Protein AF-A0A4Y7Q2U9-F1 (afdb_monomer_lite)

pLDDT: mean 74.55, std 19.97, range [32.88, 96.88]

Sequence (182 aa):
MHDHAASPSHIPPQSTSSLSVTSSSDSYATQTERRFDSMLAKVRPFIPAPIRRRIFKHINTLPVELLAEIFLWCHPIGIFPRPSRDRAPILLERVCRVWRLVSLNTPQLWTHILIEDMKWSWDPPTTWNSRLFDEWLRRSGNCPLSFTIKDHNIEYHAPFTLKLQAEAHRWKSDSRKCTDVD

Organism: NCBI:txid50990

Structure (mmCIF, N/CA/C/O backbone):
data_AF-A0A4Y7Q2U9-F1
#
_entry.id   AF-A0A4Y7Q2U9-F1
#
loop_
_atom_site.group_PDB
_atom_site.id
_atom_site.type_symbol
_atom_site.label_atom_id
_atom_site.label_alt_id
_atom_site.label_comp_id
_atom_site.label_asym_id
_atom_site.label_entity_id
_atom_site.label_seq_id
_atom_site.pdbx_PDB_ins_code
_atom_site.Cartn_x
_atom_site.Cartn_y
_atom_site.Cartn_z
_atom_site.occupancy
_atom_site.B_iso_or_equiv
_atom_site.auth_seq_id
_atom_site.auth_comp_id
_atom_site.auth_asym_id
_atom_site.auth_atom_id
_atom_site.pdbx_PDB_model_num
ATOM 1 N N . MET A 1 1 ? -17.500 -82.712 39.990 1.00 44.47 1 MET A N 1
ATOM 2 C CA . MET A 1 1 ? -16.327 -82.951 40.856 1.00 44.47 1 MET A CA 1
ATOM 3 C C . MET A 1 1 ? -15.097 -82.850 39.978 1.00 44.47 1 MET A C 1
ATOM 5 O O . MET A 1 1 ? -15.110 -83.468 38.923 1.00 44.47 1 MET A O 1
ATOM 9 N N . HIS A 1 2 ? -14.116 -82.067 40.431 1.00 37.69 2 HIS A N 1
ATOM 10 C CA . HIS A 1 2 ? -12.843 -81.689 39.795 1.00 37.69 2 HIS A CA 1
ATOM 11 C C . HIS A 1 2 ? -12.804 -80.279 39.208 1.00 37.69 2 HIS A C 1
ATOM 13 O O . HIS A 1 2 ? -12.942 -80.038 38.013 1.00 37.69 2 HIS A O 1
ATOM 19 N N . ASP A 1 3 ? -12.591 -79.368 40.157 1.00 36.41 3 ASP A N 1
ATOM 20 C CA . ASP A 1 3 ? -11.799 -78.155 40.037 1.00 36.41 3 ASP A CA 1
ATOM 21 C C . ASP A 1 3 ? -10.440 -78.417 39.372 1.00 36.41 3 ASP A C 1
ATOM 23 O O . ASP A 1 3 ? -9.705 -79.314 39.782 1.00 36.41 3 ASP A O 1
ATOM 27 N N . HIS A 1 4 ? -10.062 -77.559 38.427 1.00 43.66 4 HIS A N 1
ATOM 28 C CA . HIS A 1 4 ? -8.668 -77.164 38.255 1.00 43.66 4 HIS A CA 1
ATOM 29 C C . HIS A 1 4 ? -8.613 -75.677 37.909 1.00 43.66 4 HIS A C 1
ATOM 31 O O . HIS A 1 4 ? -8.935 -75.243 36.805 1.00 43.66 4 HIS A O 1
ATOM 37 N N . ALA A 1 5 ? -8.221 -74.901 38.917 1.00 40.06 5 ALA A N 1
ATOM 38 C CA . ALA A 1 5 ? -7.848 -73.506 38.813 1.00 40.06 5 ALA A CA 1
ATOM 39 C C . ALA A 1 5 ? -6.558 -73.363 37.989 1.00 40.06 5 ALA A C 1
ATOM 41 O O . ALA A 1 5 ? -5.541 -73.976 38.314 1.00 40.06 5 ALA A O 1
ATOM 42 N N . ALA A 1 6 ? -6.592 -72.522 36.956 1.00 43.19 6 ALA A N 1
ATOM 43 C CA . ALA A 1 6 ? -5.400 -71.984 36.314 1.00 43.19 6 ALA A CA 1
ATOM 44 C C . ALA A 1 6 ? -5.261 -70.513 36.730 1.00 43.19 6 ALA A C 1
ATOM 46 O O . ALA A 1 6 ? -6.120 -69.685 36.426 1.00 43.19 6 ALA A O 1
ATOM 47 N N . SER A 1 7 ? -4.197 -70.216 37.477 1.00 46.75 7 SER A N 1
ATOM 48 C CA . SER A 1 7 ? -3.815 -68.863 37.884 1.00 46.75 7 SER A CA 1
ATOM 49 C C . SER A 1 7 ? -3.484 -67.963 36.683 1.00 46.75 7 SER A C 1
ATOM 51 O O . SER A 1 7 ? -2.971 -68.450 35.673 1.00 46.75 7 SER A O 1
ATOM 53 N N . PRO A 1 8 ? -3.708 -66.643 36.806 1.00 42.31 8 PRO A N 1
ATOM 54 C CA . PRO A 1 8 ? -3.443 -65.669 35.756 1.00 42.31 8 PRO A CA 1
ATOM 55 C C . PRO A 1 8 ? -1.944 -65.353 35.665 1.00 42.31 8 PRO A C 1
ATOM 57 O O . PRO A 1 8 ? -1.313 -64.942 36.640 1.00 42.31 8 PRO A O 1
ATOM 60 N N . SER A 1 9 ? -1.365 -65.507 34.477 1.00 42.88 9 SER A N 1
ATOM 61 C CA . SER A 1 9 ? -0.037 -64.990 34.161 1.00 42.88 9 SER A CA 1
ATOM 62 C C . SER A 1 9 ? -0.095 -63.465 34.032 1.00 42.88 9 SER A C 1
ATOM 64 O O . SER A 1 9 ? -0.635 -62.905 33.080 1.00 42.88 9 SER A O 1
ATOM 66 N N . HIS A 1 10 ? 0.481 -62.794 35.029 1.00 42.19 10 HIS A N 1
ATOM 67 C CA . HIS A 1 10 ? 0.831 -61.378 35.015 1.00 42.19 10 HIS A CA 1
ATOM 68 C C . HIS A 1 10 ? 1.714 -61.056 33.797 1.00 42.19 10 HIS A C 1
ATOM 70 O O . HIS A 1 10 ? 2.878 -61.450 33.745 1.00 42.19 10 HIS A O 1
ATOM 76 N N . ILE A 1 11 ? 1.179 -60.299 32.839 1.00 45.06 11 ILE A N 1
ATOM 77 C CA . ILE A 1 11 ? 1.976 -59.581 31.839 1.00 45.06 11 ILE A CA 1
ATOM 78 C C . ILE A 1 11 ? 2.234 -58.178 32.417 1.00 45.06 11 ILE A C 1
ATOM 80 O O . ILE A 1 11 ? 1.270 -57.496 32.775 1.00 45.06 11 ILE A O 1
ATOM 84 N N . PRO A 1 12 ? 3.494 -57.734 32.574 1.00 43.62 12 PRO A N 1
ATOM 85 C CA . PRO A 1 12 ? 3.792 -56.406 33.100 1.00 43.62 12 PRO A CA 1
ATOM 86 C C . PRO A 1 12 ? 3.364 -55.317 32.099 1.00 43.62 12 PRO A C 1
ATOM 88 O O . PRO A 1 12 ? 3.471 -55.530 30.887 1.00 43.62 12 PRO A O 1
ATOM 91 N N . PRO A 1 13 ? 2.902 -54.142 32.566 1.00 39.81 13 PRO A N 1
ATOM 92 C CA . PRO A 1 13 ? 2.570 -53.035 31.680 1.00 39.81 13 PRO A CA 1
ATOM 93 C C . PRO A 1 13 ? 3.857 -52.535 31.020 1.00 39.81 13 PRO A C 1
ATOM 95 O O . PRO A 1 13 ? 4.761 -52.047 31.699 1.00 39.81 13 PRO A O 1
ATOM 98 N N . GLN A 1 14 ? 3.960 -52.676 29.697 1.00 35.91 14 GLN A N 1
ATOM 99 C CA . GLN A 1 14 ? 5.034 -52.028 28.958 1.00 35.91 14 GLN A CA 1
ATOM 100 C C . GLN A 1 14 ? 4.850 -50.517 29.046 1.00 35.91 14 GLN A C 1
ATOM 102 O O . GLN A 1 14 ? 3.813 -49.961 28.682 1.00 35.91 14 GLN A O 1
ATOM 107 N N . SER A 1 15 ? 5.884 -49.887 29.586 1.00 38.31 15 SER A N 1
ATOM 108 C CA . SER A 1 15 ? 6.040 -48.459 29.765 1.00 38.31 15 SER A CA 1
ATOM 109 C C . SER A 1 15 ? 5.751 -47.705 28.472 1.00 38.31 15 SER A C 1
ATOM 111 O O . SER A 1 15 ? 6.315 -47.969 27.412 1.00 38.31 15 SER A O 1
ATOM 113 N N . THR A 1 16 ? 4.870 -46.727 28.605 1.00 44.00 16 THR A N 1
ATOM 114 C CA . THR A 1 16 ? 4.556 -45.697 27.626 1.00 44.00 16 THR A CA 1
ATOM 115 C C . THR A 1 16 ? 5.813 -44.948 27.179 1.00 44.00 16 THR A C 1
ATOM 117 O O . THR A 1 16 ? 6.452 -44.284 27.992 1.00 44.00 16 THR A O 1
ATOM 120 N N . SER A 1 17 ? 6.098 -44.949 25.879 1.00 34.12 17 SER A N 1
ATOM 121 C CA . SER A 1 17 ? 6.883 -43.896 25.224 1.00 34.12 17 SER A CA 1
ATOM 122 C C . SER A 1 17 ? 6.103 -43.403 24.010 1.00 34.12 17 SER A C 1
ATOM 124 O O . SER A 1 17 ? 6.418 -43.703 22.863 1.00 34.12 17 SER A O 1
ATOM 126 N N . SER A 1 18 ? 5.038 -42.645 24.277 1.00 32.88 18 SER A N 1
ATOM 127 C CA . SER A 1 18 ? 4.422 -41.795 23.261 1.00 32.88 18 SER A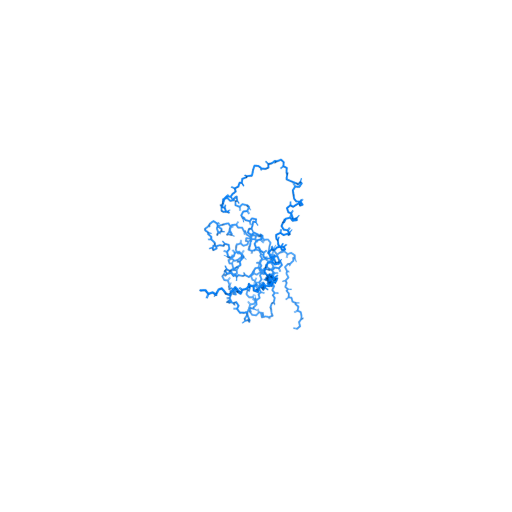 CA 1
ATOM 128 C C . SER A 1 18 ? 5.340 -40.591 23.064 1.00 32.88 18 SER A C 1
ATOM 130 O O . SER A 1 18 ? 5.245 -39.603 23.788 1.00 32.88 18 SER A O 1
ATOM 132 N N . LEU A 1 19 ? 6.279 -40.696 22.124 1.00 34.81 19 LEU A N 1
ATOM 133 C CA . LEU A 1 19 ? 7.053 -39.557 21.641 1.00 34.81 19 LEU A CA 1
ATOM 134 C C . LEU A 1 19 ? 6.086 -38.600 20.934 1.00 34.81 19 LEU A C 1
ATOM 136 O O . LEU A 1 19 ? 5.713 -38.807 19.782 1.00 34.81 19 LEU A O 1
ATOM 140 N N . SER A 1 20 ? 5.652 -37.556 21.638 1.00 43.03 20 SER A N 1
ATOM 141 C CA . SER A 1 20 ? 4.997 -36.410 21.019 1.00 43.03 20 SER A CA 1
ATOM 142 C C . SER A 1 20 ? 6.023 -35.698 20.140 1.00 43.03 20 SER A C 1
ATOM 144 O O . SER A 1 20 ? 6.875 -34.961 20.639 1.00 43.03 20 SER A O 1
ATOM 146 N N . VAL A 1 21 ? 5.961 -35.949 18.833 1.00 37.00 21 VAL A N 1
ATOM 147 C CA . VAL A 1 21 ? 6.667 -35.164 17.820 1.00 37.00 21 VAL A CA 1
ATOM 148 C C . VAL A 1 21 ? 6.039 -33.772 17.830 1.00 37.00 21 VAL A C 1
ATOM 150 O O . VAL A 1 21 ? 5.014 -33.539 17.194 1.00 37.00 21 VAL A O 1
ATOM 153 N N . THR A 1 22 ? 6.610 -32.850 18.605 1.00 42.88 22 THR A N 1
ATOM 154 C CA . THR A 1 22 ? 6.274 -31.433 18.487 1.00 42.88 22 THR A CA 1
ATOM 155 C C . THR A 1 22 ? 6.816 -30.958 17.147 1.00 42.88 22 THR A C 1
ATOM 157 O O . THR A 1 22 ? 8.018 -30.983 16.876 1.00 42.88 22 THR A O 1
ATOM 160 N N . SER A 1 23 ? 5.901 -30.615 16.244 1.00 42.38 23 SER A N 1
ATOM 161 C CA . SER A 1 23 ? 6.270 -30.083 14.939 1.00 42.38 23 SER A CA 1
ATOM 162 C C . SER A 1 23 ? 6.959 -28.727 15.123 1.00 42.38 23 SER A C 1
ATOM 164 O O . SER A 1 23 ? 6.631 -27.972 16.039 1.00 42.38 23 SER A O 1
ATOM 166 N N . SER A 1 24 ? 7.899 -28.388 14.237 1.00 41.22 24 SER A N 1
ATOM 167 C CA . SER A 1 24 ? 8.622 -27.103 14.242 1.00 41.22 24 SER A CA 1
ATOM 168 C C . SER A 1 24 ? 7.707 -25.869 14.376 1.00 41.22 24 SER A C 1
ATOM 170 O O . SER A 1 24 ? 8.134 -24.847 14.907 1.00 41.22 24 SER A O 1
ATOM 172 N N . SER A 1 25 ? 6.435 -25.968 13.975 1.00 39.31 25 SER A N 1
ATOM 173 C CA . SER A 1 25 ? 5.419 -24.915 14.107 1.00 39.31 25 SER A CA 1
ATOM 174 C C . SER A 1 25 ? 5.153 -24.478 15.556 1.00 39.31 25 SER A C 1
ATOM 176 O O . SER A 1 25 ? 4.981 -23.282 15.801 1.00 39.31 25 SER A O 1
ATOM 178 N N . ASP A 1 26 ? 5.211 -25.394 16.529 1.00 42.44 26 ASP A N 1
ATOM 179 C CA . ASP A 1 26 ? 4.996 -25.074 17.953 1.00 42.44 26 ASP A CA 1
ATOM 180 C C . ASP A 1 26 ? 6.188 -24.291 18.539 1.00 42.44 26 ASP A C 1
ATOM 182 O O . ASP A 1 26 ? 6.050 -23.445 19.429 1.00 42.44 26 ASP A O 1
ATOM 186 N N . SER A 1 27 ? 7.386 -24.512 17.989 1.00 43.84 27 SER A N 1
ATOM 187 C CA . SER A 1 27 ? 8.604 -23.804 18.394 1.00 43.84 27 SER A CA 1
ATOM 188 C C . SER A 1 27 ? 8.592 -22.335 17.965 1.00 43.84 27 SER A C 1
ATOM 190 O O . SER A 1 27 ? 9.100 -21.481 18.693 1.00 43.84 27 SER A O 1
ATOM 192 N N . TYR A 1 28 ? 8.011 -22.012 16.806 1.00 40.06 28 TYR A N 1
ATOM 193 C CA . TYR A 1 28 ? 7.920 -20.625 16.340 1.00 40.06 28 TYR A CA 1
ATOM 194 C C . TYR A 1 28 ? 6.852 -19.834 17.105 1.00 40.06 28 TYR A C 1
ATOM 196 O O . TYR A 1 28 ? 7.135 -18.711 17.525 1.00 40.06 28 TYR A O 1
ATOM 204 N N . ALA A 1 29 ? 5.686 -20.437 17.370 1.00 48.47 29 ALA A N 1
ATOM 205 C CA . ALA A 1 29 ? 4.612 -19.819 18.154 1.00 48.47 29 ALA A CA 1
ATOM 206 C C . ALA A 1 29 ? 5.061 -19.495 19.594 1.00 48.47 29 ALA A C 1
ATOM 208 O O . ALA A 1 29 ? 4.909 -18.364 20.067 1.00 48.47 29 ALA A O 1
ATOM 209 N N . THR A 1 30 ? 5.744 -20.436 20.254 1.00 57.22 30 THR A N 1
ATOM 210 C CA . THR A 1 30 ? 6.261 -20.233 21.620 1.00 57.22 30 THR A CA 1
ATOM 211 C C . THR A 1 30 ? 7.424 -19.239 21.687 1.00 57.22 30 THR A C 1
ATOM 213 O O . THR A 1 30 ? 7.664 -18.630 22.732 1.00 57.22 30 THR A O 1
ATOM 216 N N . GLN A 1 31 ? 8.175 -19.050 20.599 1.00 49.44 31 GLN A N 1
ATOM 217 C CA . GLN A 1 31 ? 9.256 -18.065 20.530 1.00 49.44 31 GLN A CA 1
ATOM 218 C C . GLN A 1 31 ? 8.716 -16.636 20.377 1.00 49.44 31 GLN A C 1
ATOM 220 O O . GLN A 1 31 ? 9.289 -15.703 20.951 1.00 49.44 31 GLN A O 1
ATOM 225 N N . THR A 1 32 ? 7.626 -16.457 19.625 1.00 51.25 32 THR A N 1
ATOM 226 C CA . THR A 1 32 ? 6.941 -15.167 19.470 1.00 51.25 32 THR A CA 1
ATOM 227 C C . THR A 1 32 ? 6.226 -14.728 20.745 1.00 51.25 32 THR A C 1
ATOM 229 O O . THR A 1 32 ? 6.376 -13.572 21.140 1.00 51.25 32 THR A O 1
ATOM 232 N N . GLU A 1 33 ? 5.552 -15.644 21.446 1.00 54.75 33 GLU A N 1
ATOM 233 C CA . GLU A 1 33 ? 4.902 -15.362 22.737 1.00 54.75 33 GLU A CA 1
ATOM 234 C C . GLU A 1 33 ? 5.920 -14.921 23.794 1.00 54.75 33 GLU A C 1
ATOM 236 O O . GLU A 1 33 ? 5.768 -13.869 24.414 1.00 54.75 33 GLU A O 1
ATOM 241 N N . ARG A 1 34 ? 7.049 -15.637 23.901 1.00 66.75 34 ARG A N 1
ATOM 242 C CA . ARG A 1 34 ? 8.146 -15.282 24.818 1.00 66.75 34 ARG A CA 1
ATOM 243 C C . ARG A 1 34 ? 8.732 -13.895 24.547 1.00 66.75 34 ARG A C 1
ATOM 245 O O . ARG A 1 34 ? 9.111 -13.184 25.480 1.00 66.75 34 ARG A O 1
ATOM 252 N N . ARG A 1 35 ? 8.825 -13.495 23.275 1.00 67.81 35 ARG A N 1
ATOM 253 C CA . ARG A 1 35 ? 9.293 -12.151 22.896 1.00 67.81 35 ARG A CA 1
ATOM 254 C C . ARG A 1 35 ? 8.287 -11.075 23.296 1.00 67.81 35 ARG A C 1
ATOM 256 O O . ARG A 1 35 ? 8.706 -10.035 23.800 1.00 67.81 35 ARG A O 1
ATOM 263 N N . PHE A 1 36 ? 6.996 -11.338 23.116 1.00 60.41 36 PHE A N 1
ATOM 264 C CA . PHE A 1 36 ? 5.929 -10.424 23.511 1.00 60.41 36 PHE A CA 1
ATOM 265 C C . PHE A 1 36 ? 5.875 -10.245 25.035 1.00 60.41 36 PHE A C 1
ATOM 267 O O . PHE A 1 36 ? 5.886 -9.114 25.515 1.00 60.41 36 PHE A O 1
ATOM 274 N N . ASP A 1 37 ? 5.959 -11.331 25.805 1.00 70.31 37 ASP A N 1
ATOM 275 C CA . ASP A 1 37 ? 5.973 -11.280 27.274 1.00 70.31 37 ASP A CA 1
ATOM 276 C C . ASP A 1 37 ? 7.202 -10.549 27.829 1.00 70.31 37 ASP A C 1
ATOM 278 O O . ASP A 1 37 ? 7.092 -9.729 28.744 1.00 70.31 37 ASP A O 1
ATOM 282 N N . SER A 1 38 ? 8.379 -10.779 27.239 1.00 73.56 38 SER A N 1
ATOM 283 C CA . SER A 1 38 ? 9.601 -10.047 27.594 1.00 73.56 38 SER A CA 1
ATOM 284 C C . SER A 1 38 ? 9.486 -8.550 27.283 1.00 73.56 38 SER A C 1
ATOM 286 O O . SER A 1 38 ? 9.969 -7.711 28.047 1.00 73.56 38 SER A O 1
ATOM 288 N N . MET A 1 39 ? 8.819 -8.200 26.181 1.00 67.62 39 MET A N 1
ATOM 289 C CA . MET A 1 39 ? 8.545 -6.815 25.807 1.00 67.62 39 MET A CA 1
ATOM 290 C C . MET A 1 39 ? 7.561 -6.162 26.790 1.00 67.62 39 MET A C 1
ATOM 292 O O . MET A 1 39 ? 7.837 -5.072 27.291 1.00 67.62 39 MET A O 1
ATOM 296 N N . LEU A 1 40 ? 6.475 -6.849 27.159 1.00 70.88 40 LEU A N 1
ATOM 297 C CA . LEU A 1 40 ? 5.501 -6.372 28.147 1.00 70.88 40 LEU A CA 1
ATOM 298 C C . LEU A 1 40 ? 6.112 -6.188 29.543 1.00 70.88 40 LEU A C 1
ATOM 300 O O . LEU A 1 40 ? 5.791 -5.220 30.239 1.00 70.88 40 LEU A O 1
ATOM 304 N N . ALA A 1 41 ? 7.020 -7.078 29.952 1.00 75.94 41 ALA A N 1
ATOM 305 C CA . ALA A 1 41 ? 7.717 -6.983 31.232 1.00 75.94 41 ALA A CA 1
ATOM 306 C C . ALA A 1 41 ? 8.569 -5.707 31.345 1.00 75.94 41 ALA A C 1
ATOM 308 O O . ALA A 1 41 ? 8.633 -5.107 32.416 1.00 75.94 41 ALA A O 1
ATOM 309 N N . LYS A 1 42 ? 9.166 -5.257 30.235 1.00 75.06 42 LYS A N 1
ATOM 310 C CA . LYS A 1 42 ? 9.969 -4.025 30.179 1.00 75.06 42 LYS A CA 1
ATOM 311 C C . LYS A 1 42 ? 9.121 -2.752 30.193 1.00 75.06 42 LYS A C 1
ATOM 313 O O . LYS A 1 42 ? 9.594 -1.721 30.655 1.00 75.06 42 LYS A O 1
ATOM 318 N N . VAL A 1 43 ? 7.879 -2.818 29.711 1.00 69.56 43 VAL A N 1
ATOM 319 C CA . VAL A 1 43 ? 6.971 -1.658 29.608 1.00 69.56 43 VAL A CA 1
ATOM 320 C C . VAL A 1 43 ? 6.177 -1.429 30.899 1.00 69.56 43 VAL A C 1
ATOM 322 O O . VAL A 1 43 ? 5.847 -0.293 31.225 1.00 69.56 43 VAL A O 1
ATOM 325 N N . ARG A 1 44 ? 5.923 -2.489 31.678 1.00 66.06 44 ARG A N 1
ATOM 326 C CA . ARG A 1 44 ? 5.174 -2.462 32.951 1.00 66.06 44 ARG A CA 1
ATOM 327 C C . ARG A 1 44 ? 5.524 -1.318 33.925 1.00 66.06 44 ARG A C 1
ATOM 329 O O . ARG A 1 44 ? 4.580 -0.746 34.463 1.00 66.06 44 ARG A O 1
ATOM 336 N N . PRO A 1 45 ? 6.803 -0.960 34.161 1.00 73.38 45 PRO A N 1
ATOM 337 C CA . PRO A 1 45 ? 7.175 0.114 35.090 1.00 73.38 45 PRO A CA 1
ATOM 338 C C . PRO A 1 45 ? 6.777 1.516 34.611 1.00 73.38 45 PRO A C 1
ATOM 340 O O . PRO A 1 45 ? 6.711 2.443 35.411 1.00 73.38 45 PRO A O 1
ATOM 343 N N . PHE A 1 46 ? 6.514 1.674 33.312 1.00 69.19 46 PHE A N 1
ATOM 344 C CA . PHE A 1 46 ? 6.203 2.954 32.674 1.00 69.19 46 PHE A CA 1
ATOM 345 C C . PHE A 1 46 ? 4.699 3.190 32.513 1.00 69.19 46 PHE A C 1
ATOM 347 O O . PHE A 1 46 ? 4.296 4.185 31.917 1.00 69.19 46 PHE A O 1
ATOM 354 N N . ILE A 1 47 ? 3.862 2.283 33.025 1.00 62.84 47 ILE A N 1
ATOM 355 C CA . ILE A 1 47 ? 2.407 2.420 32.999 1.00 62.84 47 ILE A CA 1
ATOM 356 C C . ILE A 1 47 ? 1.985 3.125 34.302 1.00 62.84 47 ILE A C 1
ATOM 358 O O . ILE A 1 47 ? 1.982 2.477 35.351 1.00 62.84 47 ILE A O 1
ATOM 362 N N . PRO A 1 48 ? 1.649 4.433 34.285 1.00 64.25 48 PRO A N 1
ATOM 363 C CA . PRO A 1 48 ? 1.145 5.123 35.473 1.00 64.25 48 PRO A CA 1
ATOM 364 C C . PRO A 1 48 ? -0.187 4.505 35.944 1.00 64.25 48 PRO A C 1
ATOM 366 O O . PRO A 1 48 ? -0.777 3.701 35.223 1.00 64.25 48 PRO A O 1
ATOM 369 N N . ALA A 1 49 ? -0.613 4.871 37.166 1.00 63.94 49 ALA A N 1
ATOM 370 C CA . ALA A 1 49 ? -1.842 4.493 37.896 1.00 63.94 49 ALA A CA 1
ATOM 371 C C . ALA A 1 49 ? -2.959 3.842 37.054 1.00 63.94 49 ALA A C 1
ATOM 373 O O . ALA A 1 49 ? -3.216 4.317 35.951 1.00 63.94 49 ALA A O 1
ATOM 374 N N . PRO A 1 50 ? -3.680 2.823 37.579 1.00 61.00 50 PRO A N 1
ATOM 375 C CA . PRO A 1 50 ? -4.427 1.850 36.786 1.00 61.00 50 PRO A CA 1
ATOM 376 C C . PRO A 1 50 ? -5.241 2.533 35.694 1.00 61.00 50 PRO A C 1
ATOM 378 O O . PRO A 1 50 ? -6.329 3.058 35.938 1.00 61.00 50 PRO A O 1
ATOM 381 N N . ILE A 1 51 ? -4.679 2.523 34.481 1.00 62.16 51 ILE A N 1
ATOM 382 C CA . ILE A 1 51 ? -5.361 2.973 33.278 1.00 62.16 51 ILE A CA 1
ATOM 383 C C . ILE A 1 51 ? -6.692 2.241 33.305 1.00 62.16 51 ILE A C 1
ATOM 385 O O . ILE A 1 51 ? -6.699 1.007 33.380 1.00 62.16 51 ILE A O 1
ATOM 389 N N . ARG A 1 52 ? -7.813 2.980 33.319 1.00 64.62 52 ARG A N 1
ATOM 390 C CA . ARG A 1 52 ? -9.143 2.372 33.212 1.00 64.62 52 ARG A CA 1
ATOM 391 C C . ARG A 1 52 ? -9.083 1.438 32.015 1.00 64.62 52 ARG A C 1
ATOM 393 O O . ARG A 1 52 ? -9.014 1.905 30.879 1.00 64.62 52 ARG A O 1
ATOM 400 N N . ARG A 1 53 ? -9.038 0.129 32.276 1.00 66.75 53 ARG A N 1
ATOM 401 C CA . ARG A 1 53 ? -8.894 -0.882 31.233 1.00 66.75 53 ARG A CA 1
ATOM 402 C C . ARG A 1 53 ? -10.180 -0.859 30.425 1.00 66.75 53 ARG A C 1
ATOM 404 O O . ARG A 1 53 ? -11.152 -1.523 30.772 1.00 66.75 53 ARG A O 1
ATOM 411 N N . ARG A 1 54 ? -10.209 -0.056 29.363 1.00 71.56 54 ARG A N 1
ATOM 412 C CA . ARG A 1 54 ? -11.224 -0.186 28.327 1.00 71.56 54 ARG A CA 1
ATOM 413 C C . ARG A 1 54 ? -10.926 -1.485 27.603 1.00 71.56 54 ARG A C 1
ATOM 415 O O . ARG A 1 54 ? -9.957 -1.594 26.860 1.00 71.56 54 ARG A O 1
ATOM 422 N N . ILE A 1 55 ? -11.742 -2.487 27.892 1.00 79.06 55 ILE A N 1
ATOM 423 C CA . ILE A 1 55 ? -11.696 -3.761 27.192 1.00 79.06 55 ILE A CA 1
ATOM 424 C C . ILE A 1 55 ? -12.474 -3.567 25.896 1.00 79.06 55 ILE A C 1
ATOM 426 O O . ILE A 1 55 ? -13.705 -3.538 25.898 1.00 79.06 55 ILE A O 1
ATOM 430 N N . PHE A 1 56 ? -11.752 -3.423 24.792 1.00 80.56 56 PHE A N 1
ATOM 431 C CA . PHE A 1 56 ? -12.345 -3.452 23.463 1.00 80.56 56 PHE A CA 1
ATOM 432 C C . PHE A 1 56 ? -12.689 -4.902 23.127 1.00 80.56 56 PHE A C 1
ATOM 434 O O . PHE A 1 56 ? -11.813 -5.757 23.048 1.00 80.56 56 PHE A O 1
ATOM 441 N N . LYS A 1 57 ? -13.982 -5.201 22.982 1.00 83.75 57 LYS A N 1
ATOM 442 C CA . LYS A 1 57 ? -14.458 -6.559 22.667 1.00 83.75 57 LYS A CA 1
ATOM 443 C C . LYS A 1 57 ? -14.260 -6.923 21.196 1.00 83.75 57 LYS A C 1
ATOM 445 O O . LYS A 1 57 ? -14.236 -8.099 20.859 1.00 83.75 57 LYS A O 1
ATOM 450 N N . HIS A 1 58 ? -14.126 -5.917 20.334 1.00 88.94 58 HIS A N 1
ATOM 451 C CA . HIS A 1 58 ? -13.955 -6.080 18.899 1.00 88.94 58 HIS A CA 1
ATOM 452 C C . HIS A 1 58 ? -12.917 -5.081 18.380 1.00 88.94 58 HIS A C 1
ATOM 454 O O . HIS A 1 58 ? -12.962 -3.905 18.740 1.00 88.94 58 HIS A O 1
ATOM 460 N N . ILE A 1 59 ? -12.017 -5.513 17.497 1.00 90.88 59 ILE A N 1
ATOM 461 C CA . ILE A 1 59 ? -10.913 -4.678 16.987 1.00 90.88 59 ILE A CA 1
ATOM 462 C C . ILE A 1 59 ? -11.396 -3.380 16.312 1.00 90.88 59 ILE A C 1
ATOM 464 O O . ILE A 1 59 ? -10.818 -2.322 16.514 1.00 90.88 59 ILE A O 1
ATOM 468 N N . ASN A 1 60 ? -12.538 -3.421 15.621 1.00 91.56 60 ASN A N 1
ATOM 469 C CA . ASN A 1 60 ? -13.165 -2.235 15.007 1.00 91.56 60 ASN A CA 1
ATOM 470 C C . ASN A 1 60 ? -13.712 -1.195 16.004 1.00 91.56 60 ASN A C 1
ATOM 472 O O . ASN A 1 60 ? -14.194 -0.157 15.568 1.00 91.56 60 ASN A O 1
ATOM 476 N N . THR A 1 61 ? -13.707 -1.476 17.311 1.00 90.62 61 THR A N 1
ATOM 477 C CA . THR A 1 61 ? -14.123 -0.507 18.347 1.00 90.62 61 THR A CA 1
ATOM 478 C C . THR A 1 61 ? -12.952 0.288 18.916 1.00 90.62 61 THR A C 1
ATOM 480 O O . THR A 1 61 ? -13.160 1.173 19.746 1.00 90.62 61 THR A O 1
ATOM 483 N N . LEU A 1 62 ? -11.726 -0.024 18.482 1.00 91.25 62 LEU A N 1
ATOM 484 C CA . LEU A 1 62 ? -10.559 0.782 18.798 1.00 91.25 62 LEU A CA 1
ATOM 485 C C . LEU A 1 62 ? -10.701 2.183 18.182 1.00 91.25 62 LEU A C 1
ATOM 487 O O . LEU A 1 62 ? -11.259 2.313 17.089 1.00 91.25 62 LEU A O 1
ATOM 491 N N . PRO A 1 63 ? -10.162 3.221 18.846 1.00 92.62 63 PRO A N 1
ATOM 492 C CA . PRO A 1 63 ? -9.883 4.495 18.200 1.00 92.62 63 PRO A CA 1
ATOM 493 C C . PRO A 1 63 ? -9.136 4.287 16.879 1.00 92.62 63 PRO A C 1
ATOM 495 O O . PRO A 1 63 ? -8.293 3.390 16.763 1.00 92.62 63 PRO A O 1
ATOM 498 N N . VAL A 1 64 ? -9.458 5.112 15.884 1.00 94.12 64 VAL A N 1
ATOM 499 C CA . VAL A 1 64 ? -8.934 4.966 14.521 1.00 94.12 64 VAL A CA 1
ATOM 500 C C . VAL A 1 64 ? -7.409 5.061 14.479 1.00 94.12 64 VAL A C 1
ATOM 502 O O . VAL A 1 64 ? -6.777 4.354 13.702 1.00 94.12 64 VAL A O 1
ATOM 505 N N . GLU A 1 65 ? -6.821 5.859 15.366 1.00 93.81 65 GLU A N 1
ATOM 506 C CA . GLU A 1 65 ? -5.382 6.061 15.506 1.00 93.81 65 GLU A CA 1
ATOM 507 C C . GLU A 1 65 ? -4.685 4.765 15.930 1.00 93.81 65 GLU A C 1
ATOM 509 O O . GLU A 1 65 ? -3.646 4.411 15.382 1.00 93.81 65 GLU A O 1
ATOM 514 N N . LEU A 1 66 ? -5.288 4.011 16.856 1.00 94.44 66 LEU A N 1
ATOM 515 C CA . LEU A 1 66 ? -4.742 2.725 17.295 1.00 94.44 66 LEU A CA 1
ATOM 516 C C . LEU A 1 66 ? -4.885 1.657 16.212 1.00 94.44 66 LEU A C 1
ATOM 518 O O . LEU A 1 66 ? -4.002 0.819 16.055 1.00 94.44 66 LEU A O 1
ATOM 522 N N . LEU A 1 67 ? -5.985 1.681 15.456 1.00 94.69 67 LEU A N 1
ATOM 523 C CA . LEU A 1 67 ? -6.170 0.753 14.345 1.00 94.69 67 LEU A CA 1
ATOM 524 C C . LEU A 1 67 ? -5.170 1.037 13.211 1.00 94.69 67 LEU A C 1
ATOM 526 O O . LEU A 1 67 ? -4.577 0.101 12.679 1.00 94.69 67 LEU A O 1
ATOM 530 N N . ALA A 1 68 ? -4.940 2.313 12.888 1.00 95.12 68 ALA A N 1
ATOM 531 C CA . ALA A 1 68 ? -3.926 2.737 11.927 1.00 95.12 68 ALA A CA 1
ATOM 532 C C . ALA A 1 68 ? -2.513 2.336 12.378 1.00 95.12 68 ALA A C 1
ATOM 534 O O . ALA A 1 68 ? -1.756 1.789 11.579 1.00 95.12 68 ALA A O 1
ATOM 535 N N . GLU A 1 69 ? -2.185 2.521 13.660 1.00 94.44 69 GLU A N 1
ATOM 536 C CA . GLU A 1 69 ? -0.906 2.086 14.230 1.00 94.44 69 GLU A CA 1
ATOM 537 C C . GLU A 1 69 ? -0.718 0.571 14.065 1.00 94.44 69 GLU A C 1
ATOM 539 O O . GLU A 1 69 ? 0.283 0.128 13.508 1.00 94.44 69 GLU A O 1
ATOM 544 N N . ILE A 1 70 ? -1.714 -0.241 14.438 1.00 93.31 70 ILE A N 1
ATOM 545 C CA . ILE A 1 70 ? -1.676 -1.701 14.236 1.00 93.31 70 ILE A CA 1
ATOM 546 C C . ILE A 1 70 ? -1.433 -2.053 12.761 1.00 93.31 70 ILE A C 1
ATOM 548 O O . ILE A 1 70 ? -0.661 -2.965 12.459 1.00 93.31 70 ILE A O 1
ATOM 552 N N . PHE A 1 71 ? -2.072 -1.341 11.831 1.00 94.00 71 PHE A N 1
ATOM 553 C CA . PHE A 1 71 ? -1.903 -1.585 10.398 1.00 94.00 71 PHE A CA 1
ATOM 554 C C . PHE A 1 71 ? -0.481 -1.289 9.926 1.00 94.00 71 PHE A C 1
ATOM 556 O O . PHE A 1 71 ? 0.038 -2.030 9.092 1.00 94.00 71 PHE A O 1
ATOM 563 N N . LEU A 1 72 ? 0.168 -0.255 10.467 1.00 90.75 72 LEU A N 1
ATOM 564 C CA . LEU A 1 72 ? 1.566 0.055 10.156 1.00 90.75 72 LEU A CA 1
ATOM 565 C C . LEU A 1 72 ? 2.502 -1.071 10.610 1.00 90.75 72 LEU A C 1
ATOM 567 O O . LEU A 1 72 ? 3.443 -1.414 9.896 1.00 90.75 72 LEU A O 1
ATOM 571 N N . TRP A 1 73 ? 2.185 -1.725 11.730 1.00 88.31 73 TRP A N 1
ATOM 572 C CA . TRP A 1 73 ? 2.914 -2.899 12.223 1.00 88.31 73 TRP A CA 1
ATOM 573 C C . TRP A 1 73 ? 2.616 -4.199 11.467 1.00 88.31 73 TRP A C 1
ATOM 575 O O . TRP A 1 73 ? 3.365 -5.164 11.595 1.00 88.31 73 TRP A O 1
ATOM 585 N N . CYS A 1 74 ? 1.571 -4.241 10.635 1.00 85.06 74 CYS A N 1
ATOM 586 C CA . CYS A 1 74 ? 1.309 -5.377 9.743 1.00 85.06 74 CYS A CA 1
ATOM 587 C C . CYS A 1 74 ? 2.278 -5.430 8.547 1.00 85.06 74 CYS A C 1
ATOM 589 O O . CYS A 1 74 ? 2.182 -6.327 7.705 1.00 85.06 74 CYS A O 1
ATOM 591 N N . HIS A 1 75 ? 3.206 -4.476 8.454 1.00 70.25 75 HIS A N 1
ATOM 592 C CA . HIS A 1 75 ? 4.267 -4.486 7.467 1.00 70.25 75 HIS A CA 1
ATOM 593 C C . HIS A 1 75 ? 5.374 -5.485 7.868 1.00 70.25 75 HIS A C 1
ATOM 595 O O . HIS A 1 75 ? 5.925 -5.363 8.964 1.00 70.25 75 HIS A O 1
ATOM 601 N N . PRO A 1 76 ? 5.732 -6.477 7.027 1.00 60.94 76 PRO A N 1
ATOM 602 C CA . PRO A 1 76 ? 6.809 -7.401 7.362 1.00 60.94 76 PRO A CA 1
ATOM 603 C C . PRO A 1 76 ? 8.127 -6.635 7.518 1.00 60.94 76 PRO A C 1
ATOM 605 O O . PRO A 1 76 ? 8.604 -5.994 6.580 1.00 60.94 76 PRO A O 1
ATOM 608 N N . ILE A 1 77 ? 8.722 -6.704 8.709 1.00 57.97 77 ILE A N 1
ATOM 609 C CA . ILE A 1 77 ? 9.996 -6.042 9.006 1.00 57.97 77 ILE A CA 1
ATOM 610 C C . ILE A 1 77 ? 11.053 -6.545 8.012 1.00 57.97 77 ILE A C 1
ATOM 612 O O . ILE A 1 77 ? 11.319 -7.743 7.931 1.00 57.97 77 ILE A O 1
ATOM 616 N N . GLY A 1 78 ? 11.650 -5.623 7.253 1.00 56.31 78 GLY A N 1
ATOM 617 C CA . GLY A 1 78 ? 12.716 -5.921 6.293 1.00 56.31 78 GLY A CA 1
ATOM 618 C C . GLY A 1 78 ? 12.258 -6.329 4.887 1.00 56.31 78 GLY A C 1
ATOM 619 O O . GLY A 1 78 ? 13.113 -6.638 4.059 1.00 56.31 78 GLY A O 1
ATOM 620 N N . ILE A 1 79 ? 10.953 -6.316 4.578 1.00 63.75 79 ILE A N 1
ATOM 621 C CA . ILE A 1 79 ? 10.444 -6.655 3.238 1.00 63.75 79 ILE A CA 1
ATOM 622 C C . ILE A 1 79 ? 9.462 -5.582 2.764 1.00 63.75 79 ILE A C 1
ATOM 624 O O . ILE A 1 79 ? 8.337 -5.505 3.248 1.00 63.75 79 ILE A O 1
ATOM 628 N N . PHE A 1 80 ? 9.863 -4.806 1.752 1.00 65.00 80 PHE A N 1
ATOM 629 C CA . PHE A 1 80 ? 8.963 -3.893 1.044 1.00 65.00 80 PHE A CA 1
ATOM 630 C C . PHE A 1 80 ? 7.742 -4.661 0.502 1.00 65.00 80 PHE A C 1
ATOM 632 O O . PHE A 1 80 ? 7.896 -5.756 -0.049 1.00 65.00 80 PHE A O 1
ATOM 639 N N . PRO A 1 81 ? 6.515 -4.139 0.666 1.00 66.00 81 PRO A N 1
ATOM 640 C CA . PRO A 1 81 ? 5.318 -4.897 0.382 1.00 66.00 81 PRO A CA 1
ATOM 641 C C . PRO A 1 81 ? 5.156 -4.975 -1.131 1.00 66.00 81 PRO A C 1
ATOM 643 O O . PRO A 1 81 ? 5.221 -3.973 -1.844 1.00 66.00 81 PRO A O 1
ATOM 646 N N . ARG A 1 82 ? 4.927 -6.189 -1.621 1.00 74.50 82 ARG A N 1
ATOM 647 C CA . ARG A 1 82 ? 4.453 -6.385 -2.985 1.00 74.50 82 ARG A CA 1
ATOM 648 C C . ARG A 1 82 ? 2.983 -5.996 -3.067 1.00 74.50 82 ARG A C 1
ATOM 650 O O . ARG A 1 82 ? 2.244 -6.278 -2.114 1.00 74.50 82 ARG A O 1
ATOM 657 N N . PRO A 1 83 ? 2.518 -5.457 -4.202 1.00 77.50 83 PRO A N 1
ATOM 658 C CA . PRO A 1 83 ? 1.095 -5.447 -4.471 1.00 77.50 83 PRO A CA 1
ATOM 659 C C . PRO A 1 83 ? 0.616 -6.901 -4.479 1.00 77.50 83 PRO A C 1
ATOM 661 O O . PRO A 1 83 ? 0.991 -7.680 -5.338 1.00 77.50 83 PRO A O 1
ATOM 664 N N . SER A 1 84 ? -0.153 -7.309 -3.478 1.00 80.88 84 SER A N 1
ATOM 665 C CA . SER A 1 84 ? -0.712 -8.656 -3.380 1.00 80.88 84 SER A CA 1
ATOM 666 C C . SER A 1 84 ? -1.981 -8.597 -2.551 1.00 80.88 84 SER A C 1
ATOM 668 O O . SER A 1 84 ? -2.057 -7.864 -1.567 1.00 80.88 84 SER A O 1
ATOM 670 N N . ARG A 1 85 ? -2.986 -9.388 -2.930 1.00 84.62 85 ARG A N 1
ATOM 671 C CA . ARG A 1 85 ? -4.247 -9.480 -2.178 1.00 84.62 85 ARG A CA 1
ATOM 672 C C . ARG A 1 85 ? -4.057 -10.071 -0.781 1.00 84.62 85 ARG A C 1
ATOM 674 O O . ARG A 1 85 ? -4.907 -9.828 0.071 1.00 84.62 85 ARG A O 1
ATOM 681 N N . ASP A 1 86 ? -2.941 -10.762 -0.567 1.00 84.19 86 ASP A N 1
ATOM 682 C CA . ASP A 1 86 ? -2.625 -11.505 0.650 1.00 84.19 86 ASP A CA 1
ATOM 683 C C . ASP A 1 86 ? -1.588 -10.779 1.517 1.00 84.19 86 ASP A C 1
ATOM 685 O O . ASP A 1 86 ? -1.122 -11.311 2.522 1.00 84.19 86 ASP A O 1
ATOM 689 N N . ARG A 1 87 ? -1.208 -9.549 1.144 1.00 84.38 87 ARG A N 1
ATOM 690 C CA . ARG A 1 87 ? -0.254 -8.725 1.895 1.00 84.38 87 ARG A CA 1
ATOM 691 C C . ARG A 1 87 ? -0.818 -7.339 2.175 1.00 84.38 87 ARG A C 1
ATOM 693 O O . ARG A 1 87 ? -1.558 -6.768 1.373 1.00 84.38 87 ARG A O 1
ATOM 700 N N . ALA A 1 88 ? -0.464 -6.785 3.331 1.00 87.69 88 ALA A N 1
ATOM 701 C CA . ALA A 1 88 ? -0.735 -5.385 3.626 1.00 87.69 88 ALA A CA 1
ATOM 702 C C . ALA A 1 88 ? 0.026 -4.477 2.632 1.00 87.69 88 ALA A C 1
ATOM 704 O O . ALA A 1 88 ? 1.135 -4.831 2.223 1.00 87.69 88 ALA A O 1
ATOM 705 N N . PRO A 1 89 ? -0.545 -3.324 2.239 1.00 90.00 89 PRO A N 1
ATOM 706 C CA . PRO A 1 89 ? -1.813 -2.763 2.718 1.00 90.00 89 PRO A CA 1
ATOM 707 C C . PRO A 1 89 ? -3.078 -3.305 2.032 1.00 90.00 89 PRO A C 1
ATOM 709 O O . PRO A 1 89 ? -4.160 -3.207 2.602 1.00 90.00 89 PRO A O 1
ATOM 712 N N . ILE A 1 90 ? -2.976 -3.929 0.853 1.00 89.94 90 ILE A N 1
ATOM 713 C CA . ILE A 1 90 ? -4.151 -4.359 0.069 1.00 89.94 90 ILE A CA 1
ATOM 714 C C . ILE A 1 90 ? -5.014 -5.373 0.834 1.00 89.94 90 ILE A C 1
ATOM 716 O O . ILE A 1 90 ? -6.241 -5.281 0.787 1.00 89.94 90 ILE A O 1
ATOM 720 N N . LEU A 1 91 ? -4.405 -6.314 1.560 1.00 90.75 91 LEU A N 1
ATOM 721 C CA . LEU A 1 91 ? -5.125 -7.276 2.401 1.00 90.75 91 LEU A CA 1
ATOM 722 C C . LEU A 1 91 ? -6.054 -6.578 3.406 1.00 90.75 91 LEU A C 1
ATOM 724 O O . LEU A 1 91 ? -7.201 -6.991 3.579 1.00 90.75 91 LEU A O 1
ATOM 728 N N . LEU A 1 92 ? -5.586 -5.492 4.029 1.00 92.69 92 LEU A N 1
ATOM 729 C CA . LEU A 1 92 ? -6.331 -4.772 5.064 1.00 92.69 92 LEU A CA 1
ATOM 730 C C . LEU A 1 92 ? -7.626 -4.173 4.503 1.00 92.69 92 LEU A C 1
ATOM 732 O O . LEU A 1 92 ? -8.662 -4.187 5.166 1.00 92.69 92 LEU A O 1
ATOM 736 N N . GLU A 1 93 ? -7.626 -3.750 3.239 1.00 91.88 93 GLU A N 1
ATOM 737 C CA . GLU A 1 93 ? -8.828 -3.234 2.577 1.00 91.88 93 GLU A CA 1
ATOM 738 C C . GLU A 1 93 ? -9.914 -4.275 2.307 1.00 91.88 93 GLU A C 1
ATOM 740 O O . GLU A 1 93 ? -11.040 -3.914 1.948 1.00 91.88 93 GLU A O 1
ATOM 745 N N . ARG A 1 94 ? -9.575 -5.560 2.415 1.00 93.12 94 ARG A N 1
ATOM 746 C CA . ARG A 1 94 ? -10.453 -6.674 2.050 1.00 93.12 94 ARG A CA 1
ATOM 747 C C . ARG A 1 94 ? -11.157 -7.291 3.253 1.00 93.12 94 ARG A C 1
ATOM 749 O O . ARG A 1 94 ? -12.077 -8.075 3.054 1.00 93.12 94 ARG A O 1
ATOM 756 N N . VAL A 1 95 ? -10.753 -6.930 4.472 1.00 94.38 95 VAL A N 1
ATOM 757 C CA . VAL A 1 95 ? -11.298 -7.498 5.713 1.00 94.38 95 VAL A CA 1
ATOM 758 C C . VAL A 1 95 ? -12.716 -6.990 5.975 1.00 94.38 95 VAL A C 1
ATOM 760 O O . VAL A 1 95 ? -13.657 -7.771 6.076 1.00 94.38 95 VAL A O 1
ATOM 763 N N . CYS A 1 96 ? -12.893 -5.671 6.079 1.00 94.81 96 CYS A N 1
ATOM 764 C CA . CYS A 1 96 ? -14.206 -5.052 6.246 1.00 94.81 96 CYS A CA 1
ATOM 765 C C . CYS A 1 96 ? -14.194 -3.578 5.807 1.00 94.81 96 CYS A C 1
ATOM 767 O O . CYS A 1 96 ? -13.139 -2.996 5.550 1.00 94.81 96 CYS A O 1
ATOM 769 N N . ARG A 1 97 ? -15.376 -2.943 5.760 1.00 95.50 97 ARG A N 1
ATOM 770 C CA . ARG A 1 97 ? -15.522 -1.529 5.358 1.00 95.50 97 ARG A CA 1
ATOM 771 C C . ARG A 1 97 ? -14.726 -0.566 6.245 1.00 95.50 97 ARG A C 1
ATOM 773 O O . ARG A 1 97 ? -14.142 0.376 5.721 1.00 95.50 97 ARG A O 1
ATOM 780 N N . VAL A 1 98 ? -14.677 -0.818 7.556 1.00 95.75 98 VAL A N 1
ATOM 781 C CA . VAL A 1 98 ? -13.919 0.012 8.508 1.00 95.75 98 VAL A CA 1
ATOM 782 C C . VAL A 1 98 ? -12.428 -0.047 8.183 1.00 95.75 98 VAL A C 1
ATOM 784 O O . VAL A 1 98 ? -11.801 0.990 8.010 1.00 95.75 98 VAL A O 1
ATOM 787 N N . TRP A 1 99 ? -11.873 -1.247 8.004 1.00 96.88 99 TRP A N 1
ATOM 788 C CA . TRP A 1 99 ? -10.448 -1.425 7.708 1.00 96.88 99 TRP A CA 1
ATOM 789 C C . TRP A 1 99 ? -10.064 -0.823 6.363 1.00 96.88 99 TRP A C 1
ATOM 791 O O . TRP A 1 99 ? -9.032 -0.169 6.254 1.00 96.88 99 TRP A O 1
ATOM 801 N N . ARG A 1 100 ? -10.935 -0.964 5.357 1.00 96.62 100 ARG A N 1
ATOM 802 C CA . ARG A 1 100 ? -10.775 -0.284 4.072 1.00 96.62 100 ARG A CA 1
ATOM 803 C C . ARG A 1 100 ? -10.682 1.226 4.241 1.00 96.62 100 ARG A C 1
ATOM 805 O O . ARG A 1 100 ? -9.774 1.830 3.684 1.00 96.62 100 ARG A O 1
ATOM 812 N N . LEU A 1 101 ? -11.583 1.832 5.012 1.00 96.81 101 LEU A N 1
ATOM 813 C CA . LEU A 1 101 ? -11.560 3.275 5.237 1.00 96.81 101 LEU A CA 1
ATOM 814 C C . LEU A 1 101 ? -10.275 3.713 5.950 1.0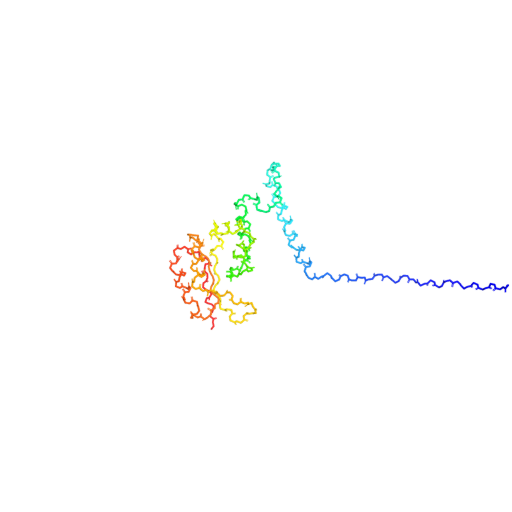0 96.81 101 LEU A C 1
ATOM 816 O O . LEU A 1 101 ? -9.642 4.667 5.509 1.00 96.81 101 LEU A O 1
ATOM 820 N N . VAL A 1 102 ? -9.859 3.001 6.999 1.00 96.75 102 VAL A N 1
ATOM 821 C CA . VAL A 1 102 ? -8.628 3.319 7.740 1.00 96.75 102 VAL A CA 1
ATOM 822 C C . VAL A 1 102 ? -7.391 3.158 6.861 1.00 96.75 102 VAL A C 1
ATOM 824 O O . VAL A 1 102 ? -6.570 4.068 6.794 1.00 96.75 102 VAL A O 1
ATOM 827 N N . SER A 1 103 ? -7.289 2.059 6.110 1.00 95.19 103 SER A N 1
ATOM 828 C CA . SER A 1 103 ? -6.164 1.811 5.204 1.00 95.19 103 SER A CA 1
ATOM 829 C C . SER A 1 103 ? -6.054 2.876 4.109 1.00 95.19 103 SER A C 1
ATOM 831 O O . SER A 1 103 ? -4.949 3.296 3.773 1.00 95.19 103 SER A O 1
ATOM 833 N N . LEU A 1 104 ? -7.184 3.333 3.555 1.00 94.88 104 LEU A N 1
ATOM 834 C CA . LEU A 1 104 ? -7.209 4.392 2.539 1.00 94.88 104 LEU A CA 1
ATOM 835 C C . LEU A 1 104 ? -6.856 5.775 3.107 1.00 94.88 104 LEU A C 1
ATOM 837 O O . LEU A 1 104 ? -6.322 6.598 2.372 1.00 94.88 104 LEU A O 1
ATOM 841 N N . ASN A 1 105 ? -7.137 6.027 4.389 1.00 95.69 105 ASN A N 1
ATOM 842 C CA . ASN A 1 105 ? -6.840 7.293 5.071 1.00 95.69 105 ASN A CA 1
ATOM 843 C C . ASN A 1 105 ? -5.519 7.276 5.856 1.00 95.69 105 ASN A C 1
ATOM 845 O O . ASN A 1 105 ? -5.250 8.209 6.606 1.00 95.69 105 ASN A O 1
ATOM 849 N N . THR A 1 106 ? -4.686 6.246 5.686 1.00 96.31 106 THR A N 1
ATOM 850 C CA . THR A 1 106 ? -3.369 6.145 6.336 1.00 96.31 106 THR A CA 1
ATOM 851 C C . THR A 1 106 ? -2.274 6.107 5.264 1.00 96.31 106 THR A C 1
ATOM 853 O O . THR A 1 106 ? -1.847 5.021 4.861 1.00 96.31 106 THR A O 1
ATOM 856 N N . PRO A 1 107 ? -1.814 7.269 4.758 1.00 96.19 107 PRO A N 1
ATOM 857 C CA . PRO A 1 107 ? -0.871 7.339 3.640 1.00 96.19 107 PRO A CA 1
ATOM 858 C C . PRO A 1 107 ? 0.450 6.600 3.879 1.00 96.19 107 PRO A C 1
ATOM 860 O O . PRO A 1 107 ? 1.036 6.049 2.948 1.00 96.19 107 PRO A O 1
ATOM 863 N N . GLN A 1 108 ? 0.895 6.516 5.134 1.00 94.06 108 GLN A N 1
ATOM 864 C CA . GLN A 1 108 ? 2.133 5.849 5.538 1.00 94.06 108 GLN A CA 1
ATOM 865 C C . GLN A 1 108 ? 2.167 4.369 5.124 1.00 94.06 108 GLN A C 1
ATOM 867 O O . GLN A 1 108 ? 3.234 3.864 4.773 1.00 94.06 108 GLN A O 1
ATOM 872 N N . LEU A 1 109 ? 1.010 3.698 5.065 1.00 92.81 109 LEU A N 1
ATOM 873 C CA . LEU A 1 109 ? 0.886 2.308 4.603 1.00 92.81 109 LEU A CA 1
ATOM 874 C C . LEU A 1 109 ? 1.297 2.107 3.135 1.00 92.81 109 LEU A C 1
ATOM 876 O O . LEU A 1 109 ? 1.611 0.992 2.724 1.00 92.81 109 LEU A O 1
ATOM 880 N N . TRP A 1 110 ? 1.301 3.183 2.351 1.00 93.69 110 TRP A N 1
ATOM 881 C CA . TRP A 1 110 ? 1.538 3.186 0.908 1.00 93.69 110 TRP A CA 1
ATOM 882 C C . TRP A 1 110 ? 2.917 3.753 0.548 1.00 93.69 110 TRP A C 1
ATOM 884 O O . TRP A 1 110 ? 3.197 4.031 -0.611 1.00 93.69 110 TRP A O 1
ATOM 894 N N . THR A 1 111 ? 3.801 3.952 1.527 1.00 92.38 111 THR A N 1
ATOM 895 C CA . THR A 1 111 ? 5.110 4.595 1.295 1.00 92.38 111 THR A CA 1
ATOM 896 C C . THR A 1 111 ? 6.203 3.641 0.831 1.00 92.38 111 THR A C 1
ATOM 898 O O . THR A 1 111 ? 7.224 4.092 0.316 1.00 92.38 111 THR A O 1
ATOM 901 N N . HIS A 1 112 ? 5.996 2.336 0.993 1.00 89.56 112 HIS A N 1
ATOM 902 C CA . HIS A 1 112 ? 6.978 1.304 0.691 1.00 89.56 112 HIS A CA 1
ATOM 903 C C . HIS A 1 112 ? 6.666 0.627 -0.652 1.00 89.56 112 HIS A C 1
ATOM 905 O O . HIS A 1 112 ? 5.561 0.117 -0.834 1.00 89.56 112 HIS A O 1
ATOM 911 N N . ILE A 1 113 ? 7.628 0.606 -1.583 1.00 89.38 113 ILE A N 1
ATOM 912 C CA . ILE A 1 113 ? 7.466 0.052 -2.939 1.00 89.38 113 ILE A CA 1
ATOM 913 C C . ILE A 1 113 ? 8.598 -0.941 -3.251 1.00 89.38 113 ILE A C 1
ATOM 915 O O . ILE A 1 113 ? 9.772 -0.583 -3.221 1.00 89.38 113 ILE A O 1
ATOM 919 N N . LEU A 1 114 ? 8.253 -2.186 -3.590 1.00 87.19 114 LEU A N 1
ATOM 920 C CA . LEU A 1 114 ? 9.193 -3.179 -4.124 1.00 87.19 114 LEU A CA 1
ATOM 921 C C . LEU A 1 114 ? 8.917 -3.401 -5.604 1.00 87.19 114 LEU A C 1
ATOM 923 O O . LEU A 1 114 ? 7.814 -3.829 -5.940 1.00 87.19 114 LEU A O 1
ATOM 927 N N . ILE A 1 115 ? 9.896 -3.162 -6.471 1.00 86.31 115 ILE A N 1
ATOM 928 C CA . ILE A 1 115 ? 9.785 -3.476 -7.897 1.00 86.31 115 ILE A CA 1
ATOM 929 C C . ILE A 1 115 ? 10.746 -4.624 -8.229 1.00 86.31 115 ILE A C 1
ATOM 931 O O . ILE A 1 115 ? 11.965 -4.484 -8.157 1.00 86.31 115 ILE A O 1
ATOM 935 N N . GLU A 1 116 ? 10.176 -5.781 -8.556 1.00 81.44 116 GLU A N 1
ATOM 936 C CA . GLU A 1 116 ? 10.880 -7.011 -8.939 1.00 81.44 116 GLU A CA 1
ATOM 937 C C . GLU A 1 116 ? 10.082 -7.735 -10.043 1.00 81.44 116 GLU A C 1
ATOM 939 O O . GLU A 1 116 ? 8.847 -7.750 -9.984 1.00 81.44 116 GLU A O 1
ATOM 944 N N . ASP A 1 117 ? 10.752 -8.271 -11.073 1.00 76.12 117 ASP A N 1
ATOM 945 C CA . ASP A 1 117 ? 10.132 -9.152 -12.079 1.00 76.12 117 ASP A CA 1
ATOM 946 C C . ASP A 1 117 ? 10.148 -10.587 -11.541 1.00 76.12 117 ASP A C 1
ATOM 948 O O . ASP A 1 117 ? 11.193 -11.159 -11.234 1.00 76.12 117 ASP A O 1
ATOM 952 N N . MET A 1 118 ? 8.955 -11.150 -11.375 1.00 68.56 118 MET A N 1
ATOM 953 C CA . MET A 1 118 ? 8.724 -12.450 -10.745 1.00 68.56 118 MET A CA 1
ATOM 954 C C . MET A 1 118 ? 8.239 -13.488 -11.759 1.00 68.56 118 MET A C 1
ATOM 956 O O . MET A 1 118 ? 7.501 -14.405 -11.407 1.00 68.56 118 MET A O 1
ATOM 960 N N . LYS A 1 119 ? 8.670 -13.374 -13.023 1.00 64.94 119 LYS A N 1
ATOM 961 C CA . LYS A 1 119 ? 8.370 -14.338 -14.101 1.00 64.94 119 LYS A CA 1
ATOM 962 C C . LYS A 1 119 ? 8.582 -15.813 -13.731 1.00 64.94 119 LYS A C 1
ATOM 964 O O . LYS A 1 119 ? 7.980 -16.670 -14.367 1.00 64.94 119 LYS A O 1
ATOM 969 N N . TRP A 1 120 ? 9.386 -16.107 -12.708 1.00 62.66 120 TRP A N 1
ATOM 970 C CA . TRP A 1 120 ? 9.708 -17.465 -12.259 1.00 62.66 120 TRP A CA 1
ATOM 971 C C . TRP A 1 120 ? 9.110 -17.856 -10.895 1.00 62.66 120 TRP A C 1
ATOM 973 O O . TRP A 1 120 ? 9.457 -18.909 -10.363 1.00 62.66 120 TRP A O 1
ATOM 983 N N . SER A 1 121 ? 8.241 -17.036 -10.291 1.00 63.12 121 SER A N 1
ATOM 984 C CA . SER A 1 121 ? 7.614 -17.382 -9.008 1.00 63.12 121 SER A CA 1
ATOM 985 C C . SER A 1 121 ? 6.358 -18.237 -9.185 1.00 63.12 121 SER A C 1
ATOM 987 O O . SER A 1 121 ? 5.528 -17.949 -10.040 1.00 63.12 121 SER A O 1
ATOM 989 N N . TRP A 1 122 ? 6.177 -19.228 -8.309 1.00 62.34 122 TRP A N 1
ATOM 990 C CA . TRP A 1 122 ? 4.963 -20.053 -8.202 1.00 62.34 122 TRP A CA 1
ATOM 991 C C . TRP A 1 122 ? 3.716 -19.277 -7.740 1.00 62.34 122 TRP A C 1
ATOM 993 O O . TRP A 1 122 ? 2.602 -19.789 -7.832 1.00 62.34 122 TRP A O 1
ATOM 1003 N N . ASP A 1 123 ? 3.897 -18.053 -7.238 1.00 59.09 123 ASP A N 1
ATOM 1004 C CA . ASP A 1 123 ? 2.803 -17.158 -6.874 1.00 59.09 123 ASP A CA 1
ATOM 1005 C C . ASP A 1 123 ? 2.185 -16.535 -8.141 1.00 59.09 123 ASP A C 1
ATOM 1007 O O . ASP A 1 123 ? 2.925 -16.120 -9.040 1.00 59.09 123 ASP A O 1
ATOM 1011 N N . PRO A 1 124 ? 0.846 -16.398 -8.231 1.00 57.34 124 PRO A N 1
ATOM 1012 C CA . PRO A 1 124 ? 0.227 -15.702 -9.350 1.00 57.34 124 PRO A CA 1
ATOM 1013 C C . PRO A 1 124 ? 0.796 -14.277 -9.438 1.00 57.34 124 PRO A C 1
ATOM 1015 O O . PRO A 1 124 ? 0.810 -13.569 -8.422 1.00 57.34 124 PRO A O 1
ATOM 1018 N N . PRO A 1 125 ? 1.255 -13.833 -10.624 1.00 56.59 125 PRO A N 1
ATOM 1019 C CA . PRO A 1 125 ? 1.948 -12.565 -10.778 1.00 56.59 125 PRO A CA 1
ATOM 1020 C C . PRO A 1 125 ? 0.984 -11.419 -10.480 1.00 56.59 125 PRO A C 1
ATOM 1022 O O . PRO A 1 125 ? 0.257 -10.940 -11.346 1.00 56.59 125 PRO A O 1
ATOM 1025 N N . THR A 1 126 ? 0.974 -10.945 -9.236 1.00 64.44 126 THR A N 1
ATOM 1026 C CA . THR A 1 126 ? 0.449 -9.615 -8.938 1.00 64.44 126 THR A CA 1
ATOM 1027 C C . THR A 1 126 ? 1.596 -8.649 -9.199 1.00 64.44 126 THR A C 1
ATOM 1029 O O . THR A 1 126 ? 2.283 -8.190 -8.292 1.00 64.44 126 THR A O 1
ATOM 1032 N N . THR A 1 127 ? 1.886 -8.450 -10.481 1.00 77.00 127 THR A N 1
ATOM 1033 C CA . THR A 1 127 ? 2.926 -7.537 -10.947 1.00 77.00 127 THR A CA 1
ATOM 1034 C C . THR A 1 127 ? 2.413 -6.107 -10.930 1.00 77.00 127 THR A C 1
ATOM 1036 O O . THR A 1 127 ? 1.204 -5.837 -10.904 1.00 77.00 127 THR A O 1
ATOM 1039 N N . TRP A 1 128 ? 3.346 -5.160 -10.935 1.00 86.69 128 TRP A N 1
ATOM 1040 C CA . TRP A 1 128 ? 2.980 -3.769 -11.108 1.00 86.69 128 TRP A CA 1
ATOM 1041 C C . TRP A 1 128 ? 2.380 -3.563 -12.493 1.00 86.69 128 TRP A C 1
ATOM 1043 O O . TRP A 1 128 ? 2.878 -4.052 -13.503 1.00 86.69 128 TRP A O 1
ATOM 1053 N N . ASN A 1 129 ? 1.308 -2.785 -12.533 1.00 88.38 129 ASN A N 1
ATOM 1054 C CA . ASN A 1 129 ? 0.840 -2.150 -13.750 1.00 88.38 129 ASN A CA 1
ATOM 1055 C C . ASN A 1 129 ? 0.750 -0.646 -13.505 1.00 88.38 129 ASN A C 1
ATOM 1057 O O . ASN A 1 129 ? 0.707 -0.194 -12.357 1.00 88.38 129 ASN A O 1
ATOM 1061 N N . SER A 1 130 ? 0.701 0.120 -14.594 1.00 90.25 130 SER A N 1
ATOM 1062 C CA . SER A 1 130 ? 0.704 1.584 -14.562 1.00 90.25 130 SER A CA 1
ATOM 1063 C C . SER A 1 130 ? -0.337 2.150 -13.585 1.00 90.25 130 SER A C 1
ATOM 1065 O O . SER A 1 130 ? 0.016 2.950 -12.722 1.00 90.25 130 SER A O 1
ATOM 1067 N N . ARG A 1 131 ? -1.580 1.646 -13.641 1.00 91.94 131 ARG A N 1
ATOM 1068 C CA . ARG A 1 131 ? -2.709 2.118 -12.825 1.00 9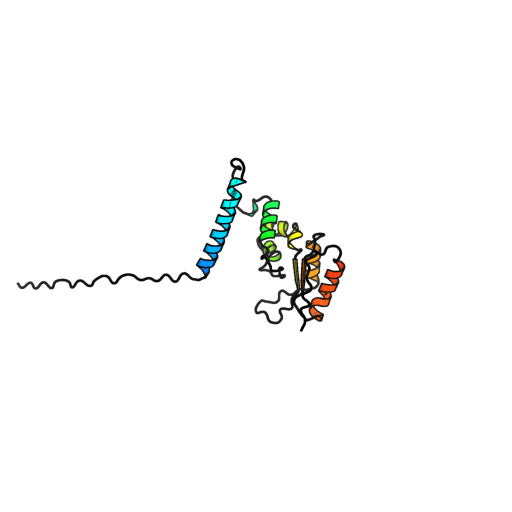1.94 131 ARG A CA 1
ATOM 1069 C C . ARG A 1 131 ? -2.542 1.809 -11.340 1.00 91.94 131 ARG A C 1
ATOM 1071 O O . ARG A 1 131 ? -2.856 2.646 -10.500 1.00 91.94 131 ARG A O 1
ATOM 1078 N N . LEU A 1 132 ? -2.094 0.600 -11.012 1.00 90.12 132 LEU A N 1
ATOM 1079 C CA . LEU A 1 132 ? -1.858 0.199 -9.628 1.00 90.12 132 LEU A CA 1
ATOM 1080 C C . LEU A 1 132 ? -0.727 1.017 -9.011 1.00 90.12 132 LEU A C 1
ATOM 1082 O O . LEU A 1 132 ? -0.836 1.431 -7.861 1.00 90.12 132 LEU A O 1
ATOM 1086 N N . PHE A 1 133 ? 0.324 1.270 -9.790 1.00 93.06 133 PHE A N 1
ATOM 1087 C CA . PHE A 1 133 ? 1.446 2.099 -9.372 1.00 93.06 133 PHE A CA 1
ATOM 1088 C C . PHE A 1 133 ? 1.004 3.540 -9.091 1.00 93.06 133 PHE A C 1
ATOM 1090 O O . PHE A 1 133 ? 1.298 4.071 -8.025 1.00 93.06 133 PHE A O 1
ATOM 1097 N N . ASP A 1 134 ? 0.221 4.136 -9.997 1.00 95.12 134 ASP A N 1
ATOM 1098 C CA . ASP A 1 134 ? -0.328 5.488 -9.818 1.00 95.12 134 ASP A CA 1
ATOM 1099 C C . ASP A 1 134 ? -1.202 5.585 -8.574 1.00 95.12 134 ASP A C 1
ATOM 1101 O O . ASP A 1 134 ? -1.078 6.519 -7.787 1.00 95.12 134 ASP A O 1
ATOM 1105 N N . GLU A 1 135 ? -2.070 4.597 -8.363 1.00 94.25 135 GLU A N 1
ATOM 1106 C CA . GLU A 1 135 ? -2.937 4.568 -7.192 1.00 94.25 135 GLU A CA 1
ATOM 1107 C C . GLU A 1 135 ? -2.130 4.430 -5.894 1.00 94.25 135 GLU A C 1
ATOM 1109 O O . GLU A 1 135 ? -2.480 5.040 -4.885 1.00 94.25 135 GLU A O 1
ATOM 1114 N N . TRP A 1 136 ? -1.029 3.678 -5.916 1.00 93.69 136 TRP A N 1
ATOM 1115 C CA . TRP A 1 136 ? -0.127 3.552 -4.776 1.00 93.69 136 TRP A CA 1
ATOM 1116 C C . TRP A 1 136 ? 0.557 4.881 -4.444 1.00 93.69 136 TRP A C 1
ATOM 1118 O O . TRP A 1 136 ? 0.513 5.327 -3.295 1.00 93.69 136 TRP A O 1
ATOM 1128 N N . LEU A 1 137 ? 1.113 5.558 -5.455 1.00 95.56 137 LEU A N 1
ATOM 1129 C CA . LEU A 1 137 ? 1.704 6.889 -5.299 1.00 95.56 137 LEU A CA 1
ATOM 1130 C C . LEU A 1 137 ? 0.668 7.891 -4.786 1.00 95.56 137 LEU A C 1
ATOM 1132 O O . LEU A 1 137 ? 0.921 8.579 -3.797 1.00 95.56 137 LEU A O 1
ATOM 1136 N N . ARG A 1 138 ? -0.532 7.906 -5.375 1.00 96.62 138 ARG A N 1
ATOM 1137 C CA . ARG A 1 138 ? -1.636 8.780 -4.961 1.00 96.62 138 ARG A CA 1
ATOM 1138 C C . ARG A 1 138 ? -2.016 8.565 -3.497 1.00 96.62 138 ARG A C 1
ATOM 1140 O O . ARG A 1 138 ? -2.222 9.531 -2.768 1.00 96.62 138 ARG A O 1
ATOM 1147 N N . ARG A 1 139 ? -2.111 7.309 -3.049 1.00 95.50 139 ARG A N 1
ATOM 1148 C CA . ARG A 1 139 ? -2.460 6.971 -1.658 1.00 95.50 139 ARG A CA 1
ATOM 1149 C C . ARG A 1 139 ? -1.357 7.300 -0.668 1.00 95.50 139 ARG A C 1
ATOM 1151 O O . ARG A 1 139 ? -1.665 7.642 0.466 1.00 95.50 139 ARG A O 1
ATOM 1158 N N . SER A 1 140 ? -0.097 7.243 -1.093 1.00 95.69 140 SER A N 1
ATOM 1159 C CA . SER A 1 140 ? 1.036 7.649 -0.256 1.00 95.69 140 SER A CA 1
ATOM 1160 C C . SER A 1 140 ? 1.050 9.150 0.063 1.00 95.69 140 SER A C 1
ATOM 1162 O O . SER A 1 140 ? 1.744 9.568 0.991 1.00 95.69 140 SER A O 1
ATOM 1164 N N . GLY A 1 141 ? 0.267 9.958 -0.665 1.00 95.56 141 GLY A N 1
ATOM 1165 C CA . GLY A 1 141 ? 0.182 11.402 -0.468 1.00 95.56 141 GLY A CA 1
ATOM 1166 C C . GLY A 1 141 ? 1.563 12.054 -0.520 1.00 95.56 141 GLY A C 1
ATOM 1167 O O . GLY A 1 141 ? 2.390 11.693 -1.349 1.00 95.56 141 GLY A O 1
ATOM 1168 N N . ASN A 1 142 ? 1.835 12.963 0.418 1.00 95.75 142 ASN A N 1
ATOM 1169 C CA . ASN A 1 142 ? 3.144 13.612 0.555 1.00 95.75 142 ASN A CA 1
ATOM 1170 C C . ASN A 1 142 ? 4.090 12.875 1.519 1.00 95.75 142 ASN A C 1
ATOM 1172 O O . ASN A 1 142 ? 5.129 13.418 1.894 1.00 95.75 142 ASN A O 1
ATOM 1176 N N . CYS A 1 143 ? 3.753 11.662 1.971 1.00 95.12 143 CYS A N 1
ATOM 1177 C CA . CYS A 1 143 ? 4.621 10.943 2.899 1.00 95.12 1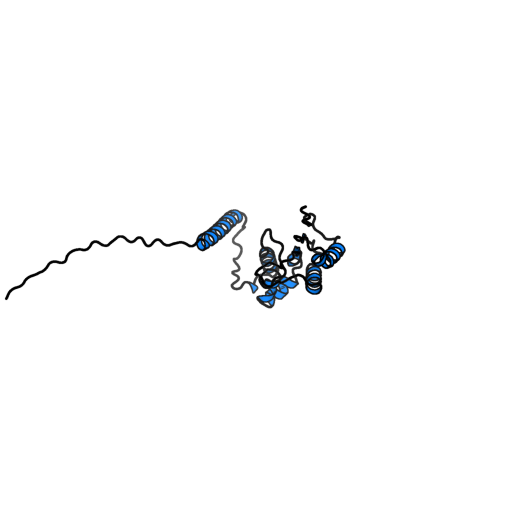43 CYS A CA 1
ATOM 1178 C C . CYS A 1 143 ? 5.940 10.539 2.220 1.00 95.12 143 CYS A C 1
ATOM 1180 O O . CYS A 1 143 ? 5.931 10.204 1.035 1.00 95.12 143 CYS A O 1
ATOM 1182 N N . PRO A 1 144 ? 7.072 10.516 2.944 1.00 94.94 144 PRO A N 1
ATOM 1183 C CA . PRO A 1 144 ? 8.336 10.151 2.330 1.00 94.94 144 PRO A CA 1
ATOM 1184 C C . PRO A 1 144 ? 8.342 8.713 1.795 1.00 94.94 144 PRO A C 1
ATOM 1186 O O . PRO A 1 144 ? 8.062 7.775 2.547 1.00 94.94 144 PRO A O 1
ATOM 1189 N N . LEU A 1 145 ? 8.678 8.538 0.517 1.00 93.75 145 LEU A N 1
ATOM 1190 C CA . LEU A 1 145 ? 8.720 7.235 -0.147 1.00 93.75 145 LEU A CA 1
ATOM 1191 C C . LEU A 1 145 ? 9.980 6.460 0.215 1.00 93.75 145 LEU A C 1
ATOM 1193 O O . LEU A 1 145 ? 11.055 7.017 0.413 1.00 93.75 145 LEU A O 1
ATOM 1197 N N . SER A 1 146 ? 9.856 5.144 0.262 1.00 90.62 146 SER A N 1
ATOM 1198 C CA . SER A 1 146 ? 10.971 4.215 0.365 1.00 90.62 146 SER A CA 1
ATOM 1199 C C . SER A 1 146 ? 10.753 3.115 -0.655 1.00 90.62 146 SER A C 1
ATOM 1201 O O . SER A 1 146 ? 9.668 2.540 -0.733 1.00 90.62 146 SER A O 1
ATOM 1203 N N . PHE A 1 147 ? 11.770 2.809 -1.447 1.00 89.38 147 PHE A N 1
ATOM 1204 C CA . PHE A 1 147 ? 11.631 1.792 -2.477 1.00 89.38 147 PHE A CA 1
ATOM 1205 C C . PHE A 1 147 ? 12.891 0.961 -2.660 1.00 89.38 147 PHE A C 1
ATOM 1207 O O . PHE A 1 147 ? 13.993 1.353 -2.269 1.00 89.38 147 PHE A O 1
ATOM 1214 N N . THR A 1 148 ? 12.702 -0.215 -3.249 1.00 86.69 148 THR A N 1
ATOM 1215 C CA . THR A 1 148 ? 13.775 -1.096 -3.704 1.00 86.69 148 THR A CA 1
ATOM 1216 C C . THR A 1 148 ? 13.437 -1.639 -5.082 1.00 86.69 148 THR A C 1
ATOM 1218 O O . THR A 1 148 ? 12.305 -2.048 -5.333 1.00 86.69 148 THR A O 1
ATOM 1221 N N . ILE A 1 149 ? 14.433 -1.649 -5.963 1.00 86.06 149 ILE A N 1
ATOM 1222 C CA . ILE A 1 149 ? 14.366 -2.250 -7.298 1.00 86.06 149 ILE A CA 1
ATOM 1223 C C . ILE A 1 149 ? 15.371 -3.402 -7.298 1.00 86.06 149 ILE A C 1
ATOM 1225 O O . ILE A 1 149 ? 16.532 -3.161 -6.967 1.00 86.06 149 ILE A O 1
ATOM 1229 N N . LYS A 1 150 ? 14.916 -4.632 -7.571 1.00 80.12 150 LYS A N 1
ATOM 1230 C CA . LYS A 1 150 ? 15.716 -5.868 -7.414 1.00 80.12 150 LYS A CA 1
ATOM 1231 C C . LYS A 1 150 ? 16.002 -6.629 -8.712 1.00 80.12 150 LYS A C 1
ATOM 1233 O O . LYS A 1 150 ? 16.459 -7.762 -8.642 1.00 80.12 150 LYS A O 1
ATOM 1238 N N . ASP A 1 151 ? 15.691 -6.077 -9.876 1.00 70.88 151 ASP A N 1
ATOM 1239 C CA . ASP A 1 151 ? 15.730 -6.854 -11.116 1.00 70.88 151 ASP A CA 1
ATOM 1240 C C . ASP A 1 151 ? 16.411 -6.107 -12.272 1.00 70.88 151 ASP A C 1
ATOM 1242 O O . ASP A 1 151 ? 16.416 -4.876 -12.333 1.00 70.88 151 ASP A O 1
ATOM 1246 N N . HIS A 1 152 ? 17.013 -6.900 -13.159 1.00 67.12 152 HIS A N 1
ATOM 1247 C CA . HIS A 1 152 ? 17.827 -6.506 -14.303 1.00 67.12 152 HIS A CA 1
ATOM 1248 C C . HIS A 1 152 ? 16.994 -6.276 -15.575 1.00 67.12 152 HIS A C 1
ATOM 1250 O O . HIS A 1 152 ? 17.512 -5.747 -16.559 1.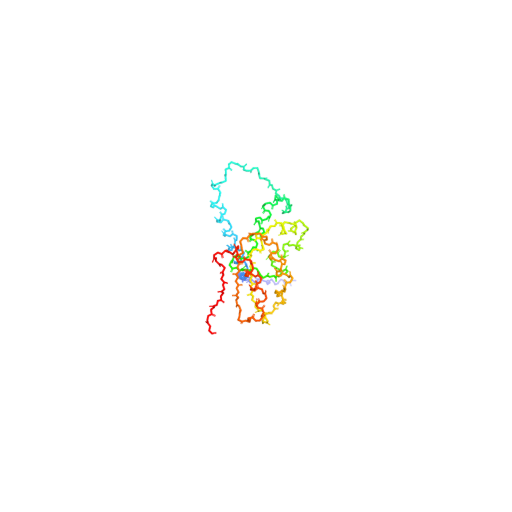00 67.12 152 HIS A O 1
ATOM 1256 N N . ASN A 1 153 ? 15.705 -6.638 -15.586 1.00 78.31 153 ASN A N 1
ATOM 1257 C CA . ASN A 1 153 ? 14.814 -6.363 -16.708 1.00 78.31 153 ASN A CA 1
ATOM 1258 C C . ASN A 1 153 ? 14.410 -4.878 -16.756 1.00 78.31 153 ASN A C 1
ATOM 1260 O O . ASN A 1 153 ? 13.363 -4.455 -16.252 1.00 78.31 153 ASN A O 1
ATOM 1264 N N . ILE A 1 154 ? 15.261 -4.0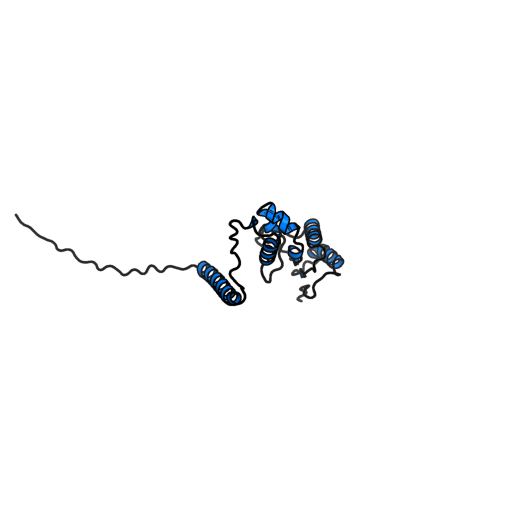79 -17.400 1.00 76.69 154 ILE A N 1
ATOM 1265 C CA . ILE A 1 154 ? 15.089 -2.631 -17.556 1.00 76.69 154 ILE A CA 1
ATOM 1266 C C . ILE A 1 154 ? 13.742 -2.294 -18.208 1.00 76.69 154 ILE A C 1
ATOM 1268 O O . ILE A 1 154 ? 13.093 -1.343 -17.774 1.00 76.69 154 ILE A O 1
ATOM 1272 N N . GLU A 1 155 ? 13.285 -3.071 -19.194 1.00 82.38 155 GLU A N 1
ATOM 1273 C CA . GLU A 1 155 ? 12.024 -2.803 -19.899 1.00 82.38 155 GLU A CA 1
ATOM 1274 C C . GLU A 1 155 ? 10.807 -2.874 -18.968 1.00 82.38 155 GLU A C 1
ATOM 1276 O O . GLU A 1 155 ? 9.879 -2.075 -19.099 1.00 82.38 155 GLU A O 1
ATOM 1281 N N . TYR A 1 156 ? 10.820 -3.787 -17.992 1.00 83.38 156 TYR A N 1
ATOM 1282 C CA . TYR A 1 156 ? 9.732 -3.915 -17.022 1.00 83.38 156 TYR A CA 1
ATOM 1283 C C . TYR A 1 156 ? 9.727 -2.770 -15.999 1.00 83.38 156 TYR A C 1
ATOM 1285 O O . TYR A 1 156 ? 8.664 -2.226 -15.694 1.00 83.38 156 TYR A O 1
ATOM 1293 N N . HIS A 1 157 ? 10.895 -2.365 -15.485 1.00 85.38 157 HIS A N 1
ATOM 1294 C CA . HIS A 1 157 ? 10.969 -1.329 -14.444 1.00 85.38 157 HIS A CA 1
ATOM 1295 C C . HIS A 1 157 ? 10.935 0.103 -14.977 1.00 85.38 157 HIS A C 1
ATOM 1297 O O . HIS A 1 157 ? 10.484 0.991 -14.253 1.00 85.38 157 HIS A O 1
ATOM 1303 N N . ALA A 1 158 ? 11.373 0.346 -16.217 1.00 86.69 158 ALA A N 1
ATOM 1304 C CA . ALA A 1 158 ? 11.454 1.673 -16.838 1.00 86.69 158 ALA A CA 1
ATOM 1305 C C . ALA A 1 158 ? 10.211 2.573 -16.642 1.00 86.69 158 ALA A C 1
ATOM 1307 O O . ALA A 1 158 ? 10.369 3.725 -16.226 1.00 86.69 158 ALA A O 1
ATOM 1308 N N . PRO A 1 159 ? 8.965 2.111 -16.878 1.00 89.88 159 PRO A N 1
ATOM 1309 C CA . PRO A 1 159 ? 7.795 2.965 -16.671 1.00 89.88 159 PRO A CA 1
ATOM 1310 C C . PRO A 1 159 ? 7.588 3.353 -15.199 1.00 89.88 159 PRO A C 1
ATOM 1312 O O . PRO A 1 159 ? 7.094 4.442 -14.909 1.00 89.88 159 PRO A O 1
ATOM 1315 N N . PHE A 1 160 ? 7.959 2.486 -14.257 1.00 90.75 160 PHE A N 1
ATOM 1316 C CA . PHE A 1 160 ? 7.796 2.739 -12.825 1.00 90.75 160 PHE A CA 1
ATOM 1317 C C . PHE A 1 160 ? 8.915 3.619 -12.270 1.00 90.75 160 PHE A C 1
ATOM 1319 O O . PHE A 1 160 ? 8.658 4.476 -11.425 1.00 90.75 160 PHE A O 1
ATOM 1326 N N . THR A 1 161 ? 10.144 3.466 -12.768 1.00 89.62 161 THR A N 1
ATOM 1327 C CA . THR A 1 161 ? 11.274 4.313 -12.367 1.00 89.62 161 THR A CA 1
ATOM 1328 C C . THR A 1 161 ? 11.081 5.760 -12.794 1.00 89.62 161 THR A C 1
ATOM 1330 O O . THR A 1 161 ? 11.369 6.649 -11.995 1.00 89.62 161 THR A O 1
ATOM 1333 N N . LEU A 1 162 ? 10.517 6.011 -13.982 1.00 91.94 162 LEU A N 1
ATOM 1334 C CA . LEU A 1 162 ? 10.152 7.362 -14.420 1.00 91.94 162 LEU A CA 1
ATOM 1335 C C . LEU A 1 162 ? 9.141 8.009 -13.459 1.00 91.94 162 LEU A C 1
ATOM 1337 O O . LEU A 1 162 ? 9.322 9.149 -13.032 1.00 91.94 162 LEU A O 1
ATOM 1341 N N . LYS A 1 163 ? 8.098 7.266 -13.070 1.00 94.69 163 LYS A N 1
ATOM 1342 C CA . LYS A 1 163 ? 7.087 7.744 -12.114 1.00 94.69 163 LYS A CA 1
ATOM 1343 C C . LYS A 1 163 ? 7.675 7.990 -10.730 1.00 94.69 163 LYS A C 1
ATOM 1345 O O . LYS A 1 163 ? 7.374 9.007 -10.119 1.00 94.69 163 LYS A O 1
ATOM 1350 N N . LEU A 1 164 ? 8.550 7.106 -10.247 1.00 92.31 164 LEU A N 1
ATOM 1351 C CA . LEU A 1 164 ? 9.273 7.348 -8.998 1.00 92.31 164 LEU A CA 1
ATOM 1352 C C . LEU A 1 164 ? 10.117 8.613 -9.087 1.00 92.31 164 LEU A C 1
ATOM 1354 O O . LEU A 1 164 ? 10.143 9.381 -8.130 1.00 92.31 164 LEU A O 1
ATOM 1358 N N . GLN A 1 165 ? 10.815 8.829 -10.204 1.00 92.19 165 GLN A N 1
ATOM 1359 C CA . GLN A 1 165 ? 11.692 9.982 -10.392 1.00 92.19 165 GLN A CA 1
ATOM 1360 C C . GLN A 1 165 ? 10.919 11.305 -10.348 1.00 92.19 165 GLN A C 1
ATOM 1362 O O . GLN A 1 165 ? 11.427 12.275 -9.790 1.00 92.19 165 GLN A O 1
ATOM 1367 N N . ALA A 1 166 ? 9.680 11.338 -10.845 1.00 95.50 166 ALA A N 1
ATOM 1368 C CA . ALA A 1 166 ? 8.794 12.493 -10.677 1.00 95.50 166 ALA A CA 1
ATOM 1369 C C . ALA A 1 166 ? 8.502 12.809 -9.190 1.00 95.50 166 ALA A C 1
ATOM 1371 O O . ALA A 1 166 ? 8.305 13.962 -8.813 1.00 95.50 166 ALA A O 1
ATOM 1372 N N . GLU A 1 167 ? 8.566 11.799 -8.321 1.00 95.25 167 GLU A N 1
ATOM 1373 C CA . GLU A 1 167 ? 8.344 11.893 -6.874 1.00 95.25 167 GLU A CA 1
ATOM 1374 C C . GLU A 1 167 ? 9.649 12.070 -6.065 1.00 95.25 167 GLU A C 1
ATOM 1376 O O . GLU A 1 167 ? 9.640 11.946 -4.839 1.00 95.25 167 GLU A O 1
ATOM 1381 N N . ALA A 1 168 ? 10.785 12.364 -6.716 1.00 93.69 168 ALA A N 1
ATOM 1382 C CA . ALA A 1 168 ? 12.109 12.416 -6.075 1.00 93.69 168 ALA A CA 1
ATOM 1383 C C . ALA A 1 168 ? 12.218 13.401 -4.902 1.00 93.69 168 ALA A C 1
ATOM 1385 O O . ALA A 1 168 ? 12.971 13.166 -3.958 1.00 93.69 168 ALA A O 1
ATOM 1386 N N . HIS A 1 169 ? 11.421 14.470 -4.926 1.00 94.38 169 HIS A N 1
ATOM 1387 C CA . HIS A 1 169 ? 11.389 15.509 -3.894 1.00 94.38 169 HIS A CA 1
ATOM 1388 C C . HIS A 1 169 ? 11.002 14.995 -2.495 1.00 94.38 169 HIS A C 1
ATOM 1390 O O . HIS A 1 169 ? 11.230 15.686 -1.505 1.00 94.38 169 HIS A O 1
ATOM 1396 N N . ARG A 1 170 ? 10.413 13.796 -2.399 1.00 95.31 170 ARG A N 1
ATOM 1397 C CA . ARG A 1 170 ? 9.957 13.192 -1.140 1.00 95.31 170 ARG A CA 1
ATOM 1398 C C . ARG A 1 170 ? 10.507 11.786 -0.915 1.00 95.31 170 ARG A C 1
ATOM 1400 O O . ARG A 1 170 ? 9.892 10.985 -0.220 1.00 95.31 170 ARG A O 1
ATOM 1407 N N . TRP A 1 171 ? 11.637 11.427 -1.509 1.00 94.06 171 TRP A N 1
ATOM 1408 C CA . TRP A 1 171 ? 12.276 10.144 -1.211 1.00 94.06 171 TRP A CA 1
ATOM 1409 C C . TRP A 1 171 ? 12.952 10.162 0.170 1.00 94.06 171 TRP A C 1
ATOM 1411 O O . TRP A 1 171 ? 13.528 11.169 0.575 1.00 94.06 171 TRP A O 1
ATOM 1421 N N . LYS A 1 172 ? 12.922 9.038 0.898 1.00 89.38 172 LYS A N 1
ATOM 1422 C CA . LYS A 1 172 ? 13.784 8.827 2.074 1.00 89.38 172 LYS A CA 1
ATOM 1423 C C . LYS A 1 172 ? 15.211 8.506 1.631 1.00 89.38 172 LYS A C 1
ATOM 1425 O O . LYS A 1 172 ? 15.397 7.847 0.606 1.00 89.38 172 LYS A O 1
ATOM 1430 N N . SER A 1 173 ? 16.188 8.889 2.458 1.00 76.44 173 SER A N 1
ATOM 1431 C CA . SER A 1 173 ? 17.625 8.628 2.261 1.00 76.44 173 SER A CA 1
ATOM 1432 C C . SER A 1 173 ? 17.951 7.161 1.978 1.00 76.44 173 SER A C 1
ATOM 1434 O O . SER A 1 173 ? 18.851 6.868 1.201 1.00 76.44 173 SER A O 1
ATOM 1436 N N . ASP A 1 174 ? 17.186 6.244 2.569 1.00 70.88 174 ASP A N 1
ATOM 1437 C CA . ASP A 1 174 ? 17.455 4.805 2.522 1.00 70.88 174 ASP A CA 1
ATOM 1438 C C . ASP A 1 174 ? 16.823 4.115 1.300 1.00 70.88 174 ASP A C 1
ATOM 1440 O O . ASP A 1 174 ? 16.775 2.886 1.238 1.00 70.88 174 ASP A O 1
ATOM 1444 N N . SER A 1 175 ? 16.312 4.877 0.326 1.00 70.50 175 SER A N 1
ATOM 1445 C CA . SER A 1 175 ? 15.781 4.328 -0.926 1.00 70.50 175 SER A CA 1
ATOM 1446 C C . SER A 1 175 ? 16.928 3.772 -1.768 1.00 70.50 175 SER A C 1
ATOM 1448 O O . SER A 1 175 ? 17.804 4.515 -2.208 1.00 70.50 175 SER A O 1
ATOM 1450 N N . ARG A 1 176 ? 16.938 2.455 -1.996 1.00 66.69 176 ARG A N 1
ATOM 1451 C CA . ARG A 1 176 ? 18.041 1.770 -2.682 1.00 66.69 176 ARG A CA 1
ATOM 1452 C C . ARG A 1 176 ? 17.619 1.360 -4.082 1.00 66.69 176 ARG A C 1
ATOM 1454 O O . ARG A 1 176 ? 16.662 0.610 -4.264 1.00 66.69 176 ARG A O 1
ATOM 1461 N N . LYS A 1 177 ? 18.388 1.780 -5.080 1.00 61.19 177 LYS A N 1
ATOM 1462 C CA . LYS A 1 177 ? 18.481 1.023 -6.329 1.00 61.19 177 LYS A CA 1
ATOM 1463 C C . LYS A 1 177 ? 19.485 -0.089 -6.040 1.00 61.19 177 LYS A C 1
ATOM 1465 O O . LYS A 1 177 ? 20.642 0.225 -5.784 1.00 61.19 177 LYS A O 1
ATOM 1470 N N . CYS A 1 178 ? 19.059 -1.351 -5.979 1.00 53.09 178 CYS A N 1
ATOM 1471 C CA . CYS A 1 178 ? 20.032 -2.438 -5.974 1.00 53.09 178 CYS A CA 1
ATOM 1472 C C . CYS A 1 178 ? 20.566 -2.510 -7.404 1.00 53.09 178 CYS A C 1
ATOM 1474 O O . CYS A 1 178 ? 19.943 -3.095 -8.281 1.00 53.09 178 CYS A O 1
ATOM 1476 N N . THR A 1 179 ? 21.659 -1.804 -7.660 1.00 48.72 179 THR A N 1
ATOM 1477 C CA . THR A 1 179 ? 22.526 -2.075 -8.802 1.00 48.72 179 THR A CA 1
ATOM 1478 C C . THR A 1 179 ? 23.686 -2.879 -8.250 1.00 48.72 179 THR A C 1
ATOM 1480 O O . THR A 1 179 ? 24.768 -2.328 -8.060 1.00 48.72 179 THR A O 1
ATOM 1483 N N . ASP A 1 180 ? 23.438 -4.137 -7.890 1.00 36.75 180 ASP A N 1
ATOM 1484 C CA . ASP A 1 180 ? 24.558 -5.048 -7.701 1.00 36.75 180 ASP A CA 1
ATOM 1485 C C . ASP A 1 180 ? 24.931 -5.616 -9.066 1.00 36.75 180 ASP A C 1
ATOM 1487 O O . ASP A 1 180 ? 24.095 -6.096 -9.836 1.00 36.75 180 ASP A O 1
ATOM 1491 N N . VAL A 1 181 ? 26.201 -5.366 -9.349 1.00 45.62 181 VAL A N 1
ATOM 1492 C CA . VAL A 1 181 ? 27.002 -5.702 -10.512 1.00 45.62 181 VAL A CA 1
ATOM 1493 C C . VAL A 1 181 ? 27.122 -7.219 -10.608 1.00 45.62 181 VAL A C 1
ATOM 1495 O O . VAL A 1 181 ? 27.495 -7.843 -9.620 1.00 45.62 181 VAL A O 1
ATOM 1498 N N . ASP A 1 182 ? 26.802 -7.763 -11.782 1.00 33.59 182 ASP A N 1
ATOM 1499 C CA . ASP A 1 182 ? 27.615 -8.722 -12.548 1.00 33.59 182 ASP A CA 1
ATOM 1500 C C . ASP A 1 182 ? 27.122 -8.748 -14.008 1.00 33.59 182 ASP A C 1
ATOM 1502 O O . ASP A 1 182 ? 25.888 -8.827 -14.227 1.00 33.59 182 ASP A O 1
#

Secondary structure (DSSP, 8-state):
-------------PPP-------HHHHHHHHHHHHHHHHHHHHGGG--TT------SSGGGS-HHHHHHHHHHTSPTT-PPPS-TTSTTTTHHHH-HHHHHHHHT-GGGG-EEEE---TT-SS------HHHHHHHHHHHTTSPBEEEE--S-HHHHHHHHHHHHHTGGGB-TT-EE-----

Foldseek 3Di:
DDDDDDDDDDDDDDDDDPPPPPPVVVVVVVVVVVVVVVVVVVCVVVDPDPDPPPDDPDLLPDDLVVLLVVLLVQAPPPDFDDPDCVGPPNVQLVPDPSSVVSSLQNLSSLQGEEADDPPPDPDDPPHDDPVVLVVSVVSNPLAAHAYEYDDDPCVRCVVNVVVVVVSVVRHDPNRDHPPDDD

Radius of gyration: 27.65 Å; chains: 1; bounding box: 44×98×61 Å